Protein AF-A0A1C6KT47-F1 (afdb_monomer_lite)

Secondary structure (DSSP, 8-state):
-EEEETTSGGGGGGSBHHHHHHHTGGGPPTTS-EEEEEESGGGSBTTHHHHHHHHT-TTEEEEE--------

Foldseek 3Di:
DAEDACVPPVCVQVLELVSVLVVPVVPDDPPAADEYEYEQQVSRPPNVVSVVVCVPDPRYDYDYYHDPDPDD

Structure (mmCIF, N/CA/C/O backbone):
data_AF-A0A1C6KT47-F1
#
_entry.id   AF-A0A1C6KT47-F1
#
loop_
_atom_site.group_PDB
_atom_site.id
_atom_site.type_symbol
_atom_site.label_atom_id
_atom_site.label_alt_id
_atom_site.label_comp_id
_atom_site.label_asym_id
_atom_site.label_entity_id
_atom_site.label_seq_id
_atom_site.pdbx_PDB_ins_code
_atom_site.Cartn_x
_atom_site.Cartn_y
_atom_site.Cartn_z
_atom_site.occupancy
_atom_site.B_iso_or_equiv
_atom_site.auth_seq_id
_atom_site.auth_comp_id
_atom_site.auth_asym_id
_atom_site.auth_atom_id
_atom_site.pdbx_PDB_model_num
ATOM 1 N N . MET A 1 1 ? -7.129 -6.698 8.267 1.00 89.44 1 MET A N 1
ATOM 2 C CA . MET A 1 1 ? -5.683 -6.836 8.006 1.00 89.44 1 MET A CA 1
ATOM 3 C C . MET A 1 1 ? -5.492 -6.760 6.508 1.00 89.44 1 MET A C 1
ATOM 5 O O . MET A 1 1 ? -6.272 -7.382 5.797 1.00 89.44 1 MET A O 1
ATOM 9 N N . ILE A 1 2 ? -4.523 -5.976 6.054 1.00 93.69 2 ILE A N 1
ATOM 10 C CA . ILE A 1 2 ? -4.147 -5.838 4.646 1.00 93.69 2 ILE A CA 1
ATOM 11 C C . ILE A 1 2 ? -2.706 -6.337 4.540 1.00 93.69 2 ILE A C 1
ATOM 13 O O . ILE A 1 2 ? -1.874 -5.933 5.345 1.00 93.69 2 ILE A O 1
ATOM 17 N N . SER A 1 3 ? -2.419 -7.225 3.594 1.00 95.81 3 SER A N 1
ATOM 18 C CA . SER A 1 3 ? -1.063 -7.709 3.326 1.00 95.81 3 SER A CA 1
ATOM 19 C C . SER A 1 3 ? -0.837 -7.692 1.825 1.00 95.81 3 SER A C 1
ATOM 21 O O . SER A 1 3 ? -1.687 -8.189 1.086 1.00 95.81 3 SER A O 1
ATOM 23 N N . VAL A 1 4 ? 0.272 -7.105 1.390 1.00 96.62 4 VAL A N 1
ATOM 24 C CA . VAL A 1 4 ? 0.666 -7.013 -0.018 1.00 96.62 4 VAL A CA 1
ATOM 25 C C . VAL A 1 4 ? 2.140 -7.380 -0.112 1.00 96.62 4 VAL A C 1
ATOM 27 O O . VAL A 1 4 ? 2.951 -6.814 0.616 1.00 96.62 4 VAL A O 1
ATOM 30 N N . ASN A 1 5 ? 2.466 -8.324 -0.989 1.00 96.81 5 ASN A N 1
ATOM 31 C CA . ASN A 1 5 ? 3.836 -8.626 -1.385 1.00 96.81 5 ASN A CA 1
ATOM 32 C C . ASN A 1 5 ? 3.987 -8.187 -2.844 1.00 96.81 5 ASN A C 1
ATOM 34 O O . ASN A 1 5 ? 3.222 -8.628 -3.703 1.00 96.81 5 ASN A O 1
ATOM 38 N N . PHE A 1 6 ? 4.920 -7.274 -3.102 1.00 96.50 6 PHE A N 1
ATOM 39 C CA . PHE A 1 6 ? 5.061 -6.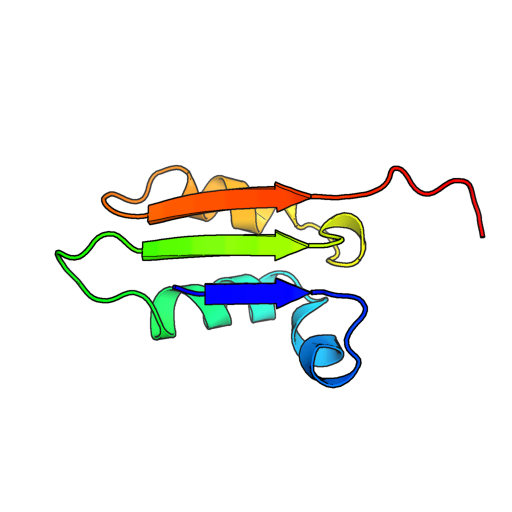639 -4.412 1.00 96.50 6 PHE A CA 1
ATOM 40 C C . PHE A 1 6 ? 5.825 -7.482 -5.447 1.00 96.50 6 PHE A C 1
ATOM 42 O O . PHE A 1 6 ? 5.896 -7.078 -6.605 1.00 96.50 6 PHE A O 1
ATOM 49 N N . GLU A 1 7 ? 6.339 -8.660 -5.080 1.00 94.94 7 GLU A N 1
ATOM 50 C CA . GLU A 1 7 ? 6.847 -9.659 -6.035 1.00 94.94 7 GLU A CA 1
ATOM 51 C C . GLU A 1 7 ? 5.739 -10.577 -6.576 1.00 94.94 7 GLU A C 1
ATOM 53 O O . GLU A 1 7 ? 5.925 -11.248 -7.595 1.00 94.94 7 GLU A O 1
ATOM 58 N N . ASP A 1 8 ? 4.571 -10.617 -5.926 1.00 96.69 8 ASP A N 1
ATOM 59 C CA . ASP A 1 8 ? 3.413 -11.332 -6.454 1.00 96.69 8 ASP A CA 1
ATOM 60 C C . ASP A 1 8 ? 2.892 -10.613 -7.706 1.00 96.69 8 ASP A C 1
ATOM 62 O O . ASP A 1 8 ? 2.433 -9.471 -7.645 1.00 96.69 8 ASP A O 1
ATOM 66 N N . VAL A 1 9 ? 2.898 -11.309 -8.846 1.00 95.06 9 VAL A N 1
ATOM 67 C CA . VAL A 1 9 ? 2.398 -10.802 -10.135 1.00 95.06 9 VAL A CA 1
ATOM 68 C C . VAL A 1 9 ? 0.950 -10.307 -10.057 1.00 95.06 9 VAL A C 1
ATOM 70 O O . VAL A 1 9 ? 0.565 -9.376 -10.761 1.00 95.06 9 VAL A O 1
ATOM 73 N N . ASN A 1 10 ? 0.134 -10.860 -9.156 1.00 96.38 10 ASN A N 1
ATOM 74 C CA . ASN A 1 10 ? -1.236 -10.388 -8.955 1.00 96.38 10 ASN A CA 1
ATOM 75 C C . ASN A 1 10 ? -1.282 -8.965 -8.377 1.00 96.38 10 ASN A C 1
ATOM 77 O O . ASN A 1 10 ? -2.284 -8.268 -8.535 1.00 96.38 10 ASN A O 1
ATOM 81 N N . CYS A 1 11 ? -0.200 -8.521 -7.735 1.00 95.69 11 CYS A N 1
ATOM 82 C CA . CYS A 1 11 ? -0.031 -7.198 -7.147 1.00 95.69 11 CYS A CA 1
ATOM 83 C C . CYS A 1 11 ? 0.723 -6.220 -8.062 1.00 95.69 11 CYS A C 1
ATOM 85 O O . CYS A 1 11 ? 0.937 -5.082 -7.656 1.00 95.69 11 CYS A O 1
ATOM 87 N N . GLU A 1 12 ? 1.073 -6.598 -9.299 1.00 95.19 12 GLU A N 1
ATOM 88 C CA . GLU A 1 12 ? 1.823 -5.740 -10.236 1.00 95.19 12 GLU A CA 1
ATOM 89 C C . GLU A 1 12 ? 1.125 -4.386 -10.481 1.00 95.19 12 GLU A C 1
ATOM 91 O O . GLU A 1 12 ? 1.755 -3.333 -10.572 1.00 95.19 12 GLU A O 1
ATOM 96 N N . HIS A 1 13 ? -0.210 -4.379 -10.473 1.00 96.25 13 HIS A N 1
ATOM 97 C CA . HIS A 1 13 ? -1.022 -3.165 -10.588 1.00 96.25 13 HIS A CA 1
ATOM 98 C C . HIS A 1 13 ? -0.885 -2.188 -9.399 1.00 96.25 13 HIS A C 1
ATOM 100 O O . HIS A 1 13 ? -1.364 -1.058 -9.484 1.00 96.25 13 HIS A O 1
ATOM 106 N N . LEU A 1 14 ? -0.257 -2.604 -8.295 1.00 97.12 14 LEU A N 1
ATOM 107 C CA . LEU A 1 14 ? -0.014 -1.799 -7.094 1.00 97.12 14 LEU A CA 1
ATOM 108 C C . LEU A 1 14 ? 1.409 -1.219 -7.030 1.00 97.12 14 LEU A C 1
ATOM 110 O O . LEU A 1 14 ? 1.722 -0.525 -6.064 1.00 97.12 14 LEU A O 1
ATOM 114 N N . LEU A 1 15 ? 2.258 -1.456 -8.039 1.00 96.50 15 LEU A N 1
ATOM 115 C CA . LEU A 1 15 ? 3.613 -0.881 -8.112 1.00 96.50 15 LEU A CA 1
ATOM 116 C C . LEU A 1 15 ? 3.617 0.632 -8.401 1.00 96.50 15 LEU A C 1
ATOM 118 O O . LEU A 1 15 ? 4.622 1.316 -8.192 1.00 96.50 15 LEU A O 1
ATOM 122 N N . ASP A 1 16 ? 2.480 1.176 -8.838 1.00 96.56 16 ASP A N 1
ATOM 123 C CA . ASP A 1 16 ? 2.232 2.615 -8.882 1.00 96.56 16 ASP A CA 1
ATOM 124 C C . ASP A 1 16 ? 1.725 3.112 -7.516 1.00 96.56 16 ASP A C 1
ATOM 126 O O . ASP A 1 16 ? 0.707 2.645 -6.993 1.00 96.56 16 ASP A O 1
ATOM 130 N N . TYR A 1 17 ? 2.401 4.109 -6.935 1.00 95.69 17 TYR A N 1
ATOM 131 C CA . TYR A 1 17 ? 2.046 4.607 -5.604 1.00 95.69 17 TYR A CA 1
ATOM 132 C C . TYR A 1 17 ? 0.627 5.183 -5.509 1.00 95.69 17 TYR A C 1
ATOM 134 O O . TYR A 1 17 ? 0.047 5.191 -4.423 1.00 95.69 17 TYR A O 1
ATOM 142 N N . ARG A 1 18 ? 0.045 5.692 -6.605 1.00 95.94 18 ARG A N 1
ATOM 143 C CA . ARG A 1 18 ? -1.327 6.226 -6.609 1.00 95.94 18 ARG A CA 1
ATOM 144 C C . ARG A 1 18 ? -2.332 5.086 -6.558 1.00 95.94 18 ARG A C 1
ATOM 146 O O . ARG A 1 18 ? -3.342 5.210 -5.858 1.00 95.94 18 ARG A O 1
ATOM 153 N N . ALA A 1 19 ? -2.044 3.985 -7.252 1.00 96.12 19 ALA A N 1
ATOM 154 C CA . ALA A 1 19 ? -2.822 2.756 -7.156 1.00 96.12 19 ALA A CA 1
ATOM 155 C C . ALA A 1 19 ? -2.761 2.191 -5.730 1.00 96.12 19 ALA A C 1
ATOM 157 O O . ALA A 1 19 ? -3.808 1.983 -5.116 1.00 96.12 19 ALA A O 1
ATOM 158 N N . LEU A 1 20 ? -1.563 2.070 -5.146 1.00 96.12 20 LEU A N 1
ATOM 159 C CA . LEU A 1 20 ? -1.397 1.614 -3.762 1.00 96.12 20 LEU A CA 1
ATOM 160 C C . LEU A 1 20 ? -2.101 2.534 -2.748 1.00 96.12 20 LEU A C 1
ATOM 162 O O . LEU A 1 20 ? -2.807 2.062 -1.854 1.00 96.12 20 LEU A O 1
ATOM 166 N N . HIS A 1 21 ? -1.963 3.853 -2.907 1.00 94.25 21 HIS A N 1
ATOM 167 C CA . HIS A 1 21 ? -2.626 4.838 -2.051 1.00 94.25 21 HIS A CA 1
ATOM 168 C C . HIS A 1 21 ? -4.156 4.746 -2.122 1.00 94.25 21 HIS A C 1
ATOM 170 O O . HIS A 1 21 ? -4.826 4.991 -1.122 1.00 94.25 21 HIS A O 1
ATOM 176 N N . SER A 1 22 ? -4.717 4.393 -3.280 1.00 93.75 22 SER A N 1
ATOM 177 C CA . SER A 1 22 ? -6.166 4.210 -3.451 1.00 93.75 22 SER A CA 1
ATOM 178 C C . SER A 1 22 ? -6.643 2.854 -2.923 1.00 93.75 22 SER A C 1
ATOM 180 O O . SER A 1 22 ? -7.716 2.761 -2.335 1.00 93.75 22 SER A O 1
ATOM 182 N N . TYR A 1 23 ? -5.817 1.816 -3.054 1.00 94.19 23 TYR A N 1
ATOM 183 C CA . TYR A 1 23 ? -6.124 0.448 -2.638 1.00 94.19 23 TYR A CA 1
ATOM 184 C C . TYR A 1 23 ? -6.321 0.297 -1.121 1.00 94.19 23 TYR A C 1
ATOM 186 O O . TYR A 1 23 ? -7.218 -0.425 -0.669 1.00 94.19 23 TYR A O 1
ATOM 194 N N . ILE A 1 24 ? -5.481 0.962 -0.321 1.00 90.19 24 ILE A N 1
ATOM 195 C CA . ILE A 1 24 ? -5.469 0.802 1.140 1.00 90.19 24 ILE A CA 1
ATOM 196 C C . ILE A 1 24 ? -6.761 1.333 1.805 1.00 90.19 24 ILE A C 1
ATOM 198 O O . ILE A 1 24 ? -7.392 0.568 2.540 1.00 90.19 24 ILE A O 1
ATOM 202 N N . PRO A 1 25 ? -7.204 2.592 1.586 1.00 87.44 25 PRO A N 1
ATOM 203 C CA . PRO A 1 25 ? -8.339 3.177 2.301 1.00 87.44 25 PRO A CA 1
ATOM 204 C C . PRO A 1 25 ? -9.664 2.461 2.047 1.00 87.44 25 PRO A C 1
ATOM 206 O O . PRO A 1 25 ? -10.486 2.398 2.955 1.00 87.44 25 PRO A O 1
ATOM 209 N N . GLU A 1 26 ? -9.857 1.883 0.858 1.00 88.81 26 GLU A N 1
ATOM 210 C CA . GLU A 1 26 ? -11.044 1.084 0.511 1.00 88.81 26 GLU A CA 1
ATOM 211 C C . GLU A 1 26 ? -11.253 -0.120 1.440 1.00 88.81 26 GLU A C 1
ATOM 213 O O . GLU A 1 26 ? -12.358 -0.647 1.552 1.00 88.81 26 GLU A O 1
ATOM 218 N N . ARG A 1 27 ? -10.185 -0.568 2.106 1.00 87.12 27 ARG A N 1
ATOM 219 C CA . ARG A 1 27 ? -10.160 -1.753 2.972 1.00 87.12 27 ARG A CA 1
ATOM 220 C C . ARG A 1 27 ? -10.031 -1.401 4.456 1.00 87.12 27 ARG A C 1
ATOM 222 O O . ARG A 1 27 ? -10.049 -2.301 5.297 1.00 87.12 27 ARG A O 1
ATOM 229 N N . VAL A 1 28 ? -9.915 -0.114 4.794 1.00 87.69 28 VAL A N 1
ATOM 230 C CA . VAL A 1 28 ? -9.881 0.365 6.182 1.00 87.69 28 VAL A CA 1
ATOM 231 C C . VAL A 1 28 ? -11.306 0.443 6.721 1.00 87.69 28 VAL A C 1
ATOM 233 O O . VAL A 1 28 ? -12.173 1.090 6.137 1.00 87.69 28 VAL A O 1
ATOM 236 N N . VAL A 1 29 ? -11.549 -0.184 7.873 1.00 87.06 29 VAL A N 1
ATOM 237 C CA . VAL A 1 29 ? -12.854 -0.128 8.545 1.00 87.06 29 VAL A CA 1
ATOM 238 C C . VAL A 1 29 ? -12.850 1.009 9.572 1.00 87.06 29 VAL A C 1
ATOM 240 O O . VAL A 1 29 ? -12.048 0.965 10.508 1.00 87.06 29 VAL A O 1
ATOM 243 N N . PRO A 1 30 ? -13.745 2.011 9.456 1.00 87.81 30 PRO A N 1
ATOM 244 C CA . PRO A 1 30 ? -13.812 3.114 10.409 1.00 87.81 30 PRO A CA 1
ATOM 245 C C . PRO A 1 30 ? -13.964 2.635 11.858 1.00 87.81 30 PRO A C 1
ATOM 247 O O . PRO A 1 30 ? -14.749 1.732 12.152 1.00 87.81 30 PRO A O 1
ATOM 250 N N . GLY A 1 31 ? -13.206 3.249 12.770 1.00 89.56 31 GLY A N 1
ATOM 251 C CA . GLY A 1 31 ? -13.249 2.937 14.203 1.00 89.56 31 GLY A CA 1
ATOM 252 C C . GLY A 1 31 ? -12.618 1.597 14.600 1.00 89.56 31 GLY A C 1
ATOM 253 O O . GLY A 1 31 ? -12.702 1.224 15.768 1.00 89.56 31 GLY A O 1
ATOM 254 N N . LYS A 1 32 ? -11.985 0.873 13.668 1.00 92.50 32 LYS A N 1
ATOM 255 C CA . LYS A 1 32 ? -11.259 -0.370 13.955 1.00 92.50 32 LYS A CA 1
ATOM 256 C C . LYS A 1 32 ? -9.795 -0.247 13.572 1.00 92.50 32 LYS A C 1
ATOM 258 O O . LYS A 1 32 ? -9.465 0.332 12.540 1.00 92.50 32 LYS A O 1
ATOM 263 N N . MET A 1 33 ? -8.936 -0.850 14.390 1.00 93.44 33 MET A N 1
ATOM 264 C CA . MET A 1 33 ? -7.515 -0.944 14.084 1.00 93.44 33 MET A CA 1
ATOM 265 C C . MET A 1 33 ? -7.299 -1.753 12.803 1.00 93.44 33 MET A C 1
ATOM 267 O O . MET A 1 33 ? -7.821 -2.863 12.662 1.00 93.44 33 MET A O 1
ATOM 271 N N . THR A 1 34 ? -6.533 -1.190 11.874 1.00 93.56 34 THR A N 1
ATOM 272 C CA . THR A 1 34 ? -6.150 -1.836 10.621 1.00 93.56 34 THR A CA 1
ATOM 273 C C . THR A 1 34 ? -4.638 -1.985 10.569 1.00 93.56 34 THR A C 1
ATOM 275 O O . THR A 1 34 ? -3.913 -1.001 10.495 1.00 93.56 34 THR A O 1
ATOM 278 N N . TYR A 1 35 ? -4.178 -3.233 10.563 1.00 93.94 35 TYR A N 1
ATOM 279 C CA . TYR A 1 35 ? -2.774 -3.577 10.356 1.00 93.94 35 TYR A CA 1
ATOM 280 C C . TYR A 1 35 ? -2.503 -3.787 8.867 1.00 93.94 35 TYR A C 1
ATOM 282 O O . TYR A 1 35 ? -3.232 -4.556 8.218 1.00 93.94 35 TYR A O 1
ATOM 290 N N . ILE A 1 36 ? -1.485 -3.103 8.351 1.00 94.06 36 ILE A N 1
ATOM 291 C CA . ILE A 1 36 ? -1.058 -3.138 6.952 1.00 94.06 36 ILE A CA 1
ATOM 292 C C . ILE A 1 36 ? 0.375 -3.659 6.892 1.00 94.06 36 ILE A C 1
ATOM 294 O O . ILE A 1 36 ? 1.263 -3.079 7.507 1.00 94.06 36 ILE A O 1
ATOM 298 N N . PHE A 1 37 ? 0.592 -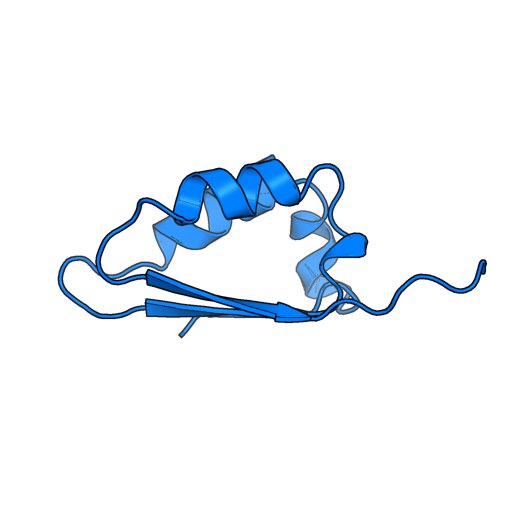4.725 6.130 1.00 96.25 37 PHE A N 1
ATOM 299 C CA . PHE A 1 37 ? 1.908 -5.293 5.856 1.00 96.25 37 PHE A CA 1
ATOM 300 C C . PHE A 1 37 ? 2.238 -5.085 4.381 1.00 96.25 37 PHE A C 1
ATOM 302 O O . PHE A 1 37 ? 1.485 -5.529 3.512 1.00 96.25 37 PHE A O 1
ATOM 309 N N . LEU A 1 38 ? 3.330 -4.378 4.115 1.00 96.38 38 LEU A N 1
ATOM 310 C CA . LEU A 1 38 ? 3.820 -4.082 2.776 1.00 96.38 38 LEU A CA 1
ATOM 311 C C . LEU A 1 38 ? 5.219 -4.683 2.624 1.00 96.38 38 LEU A C 1
ATOM 313 O O . LEU A 1 38 ? 6.151 -4.230 3.286 1.00 96.38 38 LEU A O 1
ATOM 317 N N . ASP A 1 39 ? 5.342 -5.701 1.780 1.00 96.81 39 ASP A N 1
ATOM 318 C CA . ASP A 1 39 ? 6.571 -6.469 1.593 1.00 96.81 39 ASP A CA 1
ATOM 319 C C . ASP A 1 39 ? 7.210 -6.199 0.231 1.00 96.81 39 ASP A C 1
ATOM 321 O O . ASP A 1 39 ? 6.504 -6.102 -0.772 1.00 96.81 39 ASP A O 1
ATOM 325 N N . GLU A 1 40 ? 8.536 -6.061 0.220 1.00 96.19 40 GLU A N 1
ATOM 326 C CA . GLU A 1 40 ? 9.348 -5.593 -0.912 1.00 96.19 40 GLU A CA 1
ATOM 327 C C . GLU A 1 40 ? 8.912 -4.212 -1.448 1.00 96.19 40 GLU A C 1
ATOM 329 O O . GLU A 1 40 ? 8.771 -3.974 -2.650 1.00 96.19 40 GLU A O 1
ATOM 334 N N . ILE A 1 41 ? 8.695 -3.263 -0.526 1.00 95.25 41 ILE A N 1
ATOM 335 C CA . ILE A 1 41 ? 8.157 -1.917 -0.810 1.00 95.25 41 ILE A CA 1
ATOM 336 C C . ILE A 1 41 ? 8.954 -1.123 -1.854 1.00 95.25 41 ILE A C 1
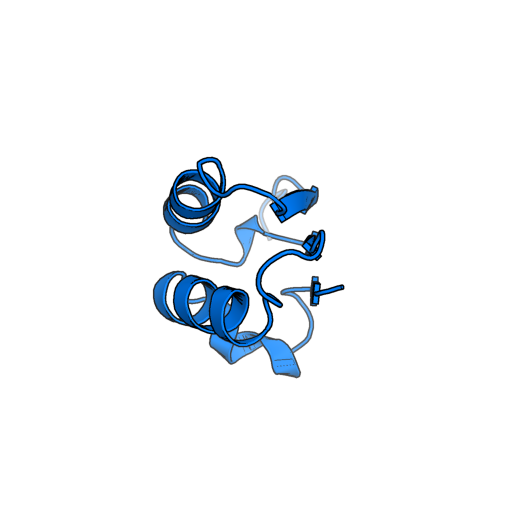ATOM 338 O O . ILE A 1 41 ? 8.393 -0.258 -2.524 1.00 95.25 41 ILE A O 1
ATOM 342 N N . GLN A 1 42 ? 10.250 -1.401 -2.016 1.00 94.00 42 GLN A N 1
ATOM 343 C CA . GLN A 1 42 ? 11.104 -0.723 -2.989 1.00 94.00 42 GLN A CA 1
ATOM 344 C C . GLN A 1 42 ? 10.713 -1.015 -4.446 1.00 94.00 42 GLN A C 1
ATOM 346 O O . GLN A 1 42 ? 11.143 -0.285 -5.336 1.00 94.00 42 GLN A O 1
ATOM 351 N N . ALA A 1 43 ? 9.883 -2.035 -4.697 1.00 95.25 43 ALA A N 1
ATOM 352 C CA . ALA A 1 43 ? 9.279 -2.271 -6.007 1.00 95.25 43 ALA A CA 1
ATOM 353 C C . ALA A 1 43 ? 8.238 -1.194 -6.381 1.00 95.25 43 ALA A C 1
ATOM 355 O O . ALA A 1 43 ? 7.966 -0.974 -7.561 1.00 95.25 43 ALA A O 1
ATOM 356 N N . VAL A 1 44 ? 7.669 -0.494 -5.392 1.00 96.00 44 VAL A N 1
ATOM 357 C CA . VAL A 1 44 ? 6.696 0.582 -5.605 1.00 96.00 44 VAL A CA 1
ATOM 358 C C . VAL A 1 44 ? 7.435 1.903 -5.814 1.00 96.00 44 VAL A C 1
ATOM 360 O O . VAL A 1 44 ? 8.128 2.409 -4.930 1.00 96.00 44 VAL A O 1
ATOM 363 N N . THR A 1 45 ? 7.262 2.513 -6.984 1.00 94.00 45 THR A N 1
ATOM 364 C CA . THR A 1 45 ? 7.904 3.804 -7.293 1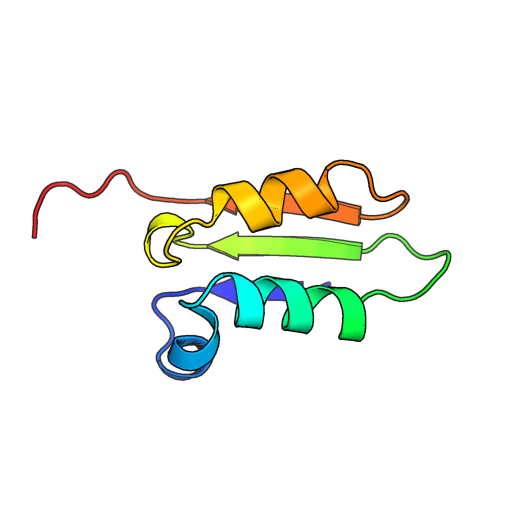.00 94.00 45 THR A CA 1
ATOM 365 C C . THR A 1 45 ? 7.314 4.912 -6.420 1.00 94.00 45 THR A C 1
ATOM 367 O O . THR A 1 45 ? 6.098 4.996 -6.307 1.00 94.00 45 THR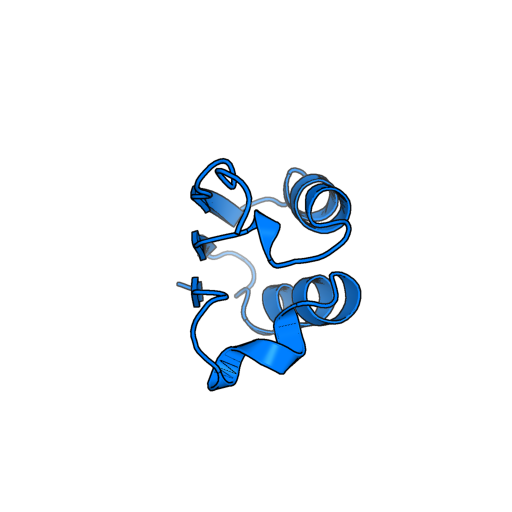 A O 1
ATOM 370 N N . ASP A 1 46 ? 8.136 5.795 -5.839 1.00 95.75 46 ASP A N 1
ATOM 371 C CA . ASP A 1 46 ? 7.704 6.890 -4.943 1.00 95.75 46 ASP A CA 1
ATOM 372 C C . ASP A 1 46 ? 6.924 6.427 -3.686 1.00 95.75 46 ASP A C 1
ATOM 374 O O . ASP A 1 46 ? 6.096 7.170 -3.142 1.00 95.75 46 ASP A O 1
ATOM 378 N N . PHE A 1 47 ? 7.180 5.213 -3.183 1.00 94.75 47 PHE A N 1
ATOM 379 C CA . PHE A 1 47 ? 6.433 4.632 -2.059 1.00 94.75 47 PHE A CA 1
ATOM 380 C C . PHE A 1 47 ? 6.403 5.492 -0.787 1.00 94.75 47 PHE A C 1
ATOM 382 O O . PHE A 1 47 ? 5.429 5.420 -0.033 1.00 94.75 47 PHE A O 1
ATOM 389 N N . GLN A 1 48 ? 7.419 6.332 -0.540 1.00 94.50 48 GLN A N 1
ATOM 390 C CA . GLN A 1 48 ? 7.456 7.219 0.631 1.00 94.50 48 GLN A CA 1
ATOM 391 C C . GLN A 1 48 ? 6.214 8.111 0.698 1.00 94.50 48 GLN A C 1
ATOM 393 O O . GLN A 1 48 ? 5.670 8.319 1.777 1.00 94.50 48 GLN A O 1
ATOM 398 N N . ARG A 1 49 ? 5.681 8.547 -0.454 1.00 94.00 49 ARG A N 1
ATOM 399 C CA . ARG A 1 49 ? 4.447 9.349 -0.511 1.00 94.00 49 ARG A CA 1
ATOM 400 C C . ARG A 1 49 ? 3.242 8.615 0.068 1.00 94.00 49 ARG A C 1
ATOM 402 O O . ARG A 1 49 ? 2.378 9.244 0.674 1.00 94.00 49 ARG A O 1
ATOM 409 N N . VAL A 1 50 ? 3.172 7.297 -0.126 1.00 92.69 50 VAL A N 1
ATOM 410 C CA . VAL A 1 50 ? 2.124 6.454 0.462 1.00 92.69 50 VAL A CA 1
ATOM 411 C C . VAL A 1 50 ? 2.332 6.409 1.966 1.00 92.69 50 VAL A C 1
ATOM 413 O O . VAL A 1 50 ? 1.436 6.805 2.702 1.00 92.69 50 VAL A O 1
ATOM 416 N N . VAL A 1 51 ? 3.518 6.016 2.425 1.00 90.62 51 VAL A N 1
ATOM 417 C CA . VAL A 1 51 ? 3.829 5.891 3.858 1.00 90.62 51 VAL A CA 1
ATOM 418 C C . VAL A 1 51 ? 3.529 7.191 4.612 1.00 90.62 51 VAL A C 1
ATOM 420 O O . VAL A 1 51 ? 2.775 7.171 5.586 1.00 90.62 51 VAL A O 1
ATOM 423 N N . ASP A 1 52 ? 4.004 8.327 4.100 1.00 90.81 52 ASP A N 1
ATOM 424 C CA . ASP A 1 52 ? 3.784 9.651 4.690 1.00 90.81 52 ASP A CA 1
ATOM 425 C C . ASP A 1 52 ? 2.290 9.998 4.794 1.00 90.81 52 ASP A C 1
ATOM 427 O O . ASP A 1 52 ? 1.835 10.549 5.798 1.00 90.81 52 ASP A O 1
ATOM 431 N N . SER A 1 53 ? 1.491 9.632 3.785 1.00 88.38 53 SER A N 1
ATOM 432 C CA . SER A 1 53 ? 0.044 9.897 3.773 1.00 88.38 53 SER A CA 1
ATOM 433 C C . SER A 1 53 ? -0.747 9.087 4.811 1.00 88.38 53 SER A C 1
ATOM 435 O O . SER A 1 53 ? -1.829 9.508 5.235 1.00 88.38 53 SER A O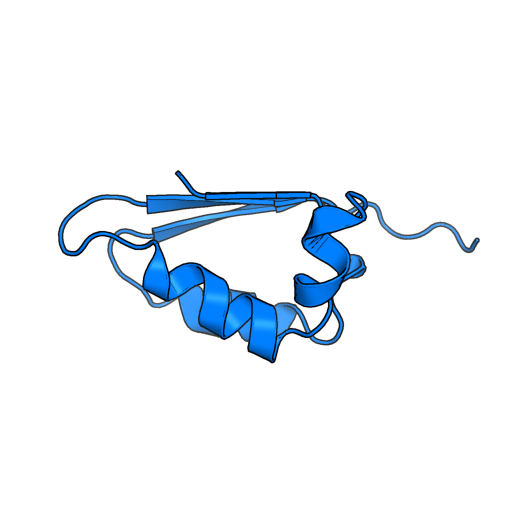 1
ATOM 437 N N . PHE A 1 54 ? -0.228 7.927 5.229 1.00 85.56 54 PHE A N 1
ATOM 438 C CA . PHE A 1 54 ? -0.869 7.063 6.222 1.00 85.56 54 PHE A CA 1
ATOM 439 C C . PHE A 1 54 ? -0.322 7.262 7.634 1.00 85.56 54 PHE A C 1
ATOM 441 O O . PHE A 1 54 ? -1.038 6.953 8.584 1.00 85.56 54 PHE A O 1
ATOM 448 N N . TYR A 1 55 ? 0.870 7.847 7.785 1.00 80.44 55 TYR A N 1
ATOM 449 C CA . TYR A 1 55 ? 1.499 8.115 9.084 1.00 80.44 55 TYR A CA 1
ATOM 450 C C . TYR A 1 55 ? 0.611 8.935 10.037 1.00 80.44 55 TYR A C 1
ATOM 452 O O . TYR A 1 55 ? 0.669 8.783 11.252 1.00 80.44 55 TYR A O 1
ATOM 460 N N . ILE A 1 56 ? -0.250 9.794 9.488 1.00 78.75 56 ILE A N 1
ATOM 461 C CA . ILE A 1 56 ? -1.149 10.664 10.260 1.00 78.75 56 ILE A CA 1
ATOM 462 C C . ILE A 1 56 ? -2.516 10.035 10.572 1.00 78.75 56 ILE A C 1
ATOM 464 O O . ILE A 1 56 ? -3.357 10.678 11.205 1.00 78.75 56 ILE A O 1
ATOM 468 N N . ARG A 1 57 ? -2.800 8.816 10.093 1.00 82.62 57 ARG A N 1
ATOM 469 C CA . ARG A 1 57 ? -4.130 8.211 10.236 1.00 82.62 57 ARG A CA 1
ATOM 470 C C . ARG A 1 57 ? -4.276 7.489 11.571 1.00 82.62 57 ARG A C 1
ATOM 472 O O . ARG A 1 57 ? -3.504 6.608 11.918 1.00 82.62 57 ARG A O 1
ATOM 479 N N . VAL A 1 58 ? -5.345 7.820 12.289 1.00 83.50 58 VAL A N 1
ATOM 480 C CA . VAL A 1 58 ? -5.735 7.119 13.518 1.00 83.50 58 VAL A CA 1
ATOM 481 C C . VAL A 1 58 ? -6.225 5.708 13.172 1.00 83.50 58 VAL A C 1
ATOM 483 O O . VAL A 1 58 ? -6.949 5.529 12.193 1.00 83.50 58 VAL A O 1
ATOM 486 N N . ASN A 1 59 ? -5.892 4.724 14.013 1.00 90.06 59 ASN A N 1
ATOM 487 C CA . ASN A 1 59 ? -6.279 3.314 13.870 1.00 90.06 59 ASN A CA 1
ATOM 488 C C . ASN A 1 59 ? -5.679 2.588 12.653 1.00 90.06 59 ASN A C 1
ATOM 490 O O . ASN A 1 59 ? -6.282 1.641 12.140 1.00 90.06 59 ASN A O 1
ATOM 494 N N . VAL A 1 60 ? -4.504 3.016 12.195 1.00 91.62 60 VAL A N 1
ATOM 495 C CA . VAL A 1 60 ? -3.744 2.332 11.149 1.00 91.62 60 VAL A CA 1
ATOM 496 C C . VAL A 1 60 ? -2.307 2.156 11.618 1.00 91.62 60 VAL A C 1
ATOM 498 O O . VAL A 1 60 ? -1.645 3.143 11.914 1.00 91.62 60 VAL A O 1
ATOM 501 N N . ASP A 1 61 ? -1.832 0.913 11.613 1.00 92.81 61 ASP A N 1
ATOM 502 C CA . ASP A 1 61 ? -0.424 0.579 11.827 1.00 92.81 61 ASP A CA 1
ATOM 503 C C . ASP A 1 61 ? 0.134 -0.032 10.539 1.00 92.81 61 ASP A C 1
ATOM 505 O O . ASP A 1 61 ? -0.458 -0.959 9.972 1.00 92.81 61 ASP A O 1
ATOM 509 N N . ILE A 1 62 ? 1.270 0.492 10.071 1.00 92.75 62 ILE A N 1
ATOM 510 C CA . ILE A 1 62 ? 1.940 0.026 8.853 1.00 92.75 62 ILE A CA 1
ATOM 511 C C . ILE A 1 62 ? 3.277 -0.609 9.212 1.00 92.75 62 ILE A C 1
ATOM 513 O O . ILE A 1 62 ? 4.127 0.016 9.844 1.00 92.75 62 ILE A O 1
ATOM 517 N N . TYR A 1 63 ? 3.468 -1.835 8.741 1.00 94.50 63 TYR A N 1
ATOM 518 C CA . TYR A 1 63 ? 4.719 -2.575 8.785 1.00 94.50 63 TYR A CA 1
ATOM 519 C C . TYR A 1 63 ? 5.238 -2.731 7.366 1.00 94.50 63 TYR A C 1
ATOM 521 O O . TYR A 1 63 ? 4.493 -3.107 6.459 1.00 94.50 63 TYR A O 1
ATOM 529 N N . ILE A 1 64 ? 6.514 -2.419 7.184 1.00 94.75 64 ILE A N 1
ATOM 530 C CA . ILE A 1 64 ? 7.138 -2.357 5.873 1.00 94.75 64 ILE A CA 1
ATOM 531 C C . ILE A 1 64 ? 8.412 -3.188 5.916 1.00 94.75 64 ILE A C 1
ATOM 533 O O . ILE A 1 64 ? 9.226 -3.021 6.827 1.00 94.75 64 ILE A O 1
ATOM 537 N N . THR A 1 65 ? 8.590 -4.051 4.930 1.00 95.94 65 THR A N 1
ATOM 538 C CA . THR A 1 65 ? 9.849 -4.734 4.646 1.00 95.94 65 THR A CA 1
ATOM 539 C C . THR A 1 65 ? 10.325 -4.332 3.262 1.00 95.94 65 THR A C 1
ATOM 541 O O . THR A 1 65 ? 9.554 -3.947 2.380 1.00 95.94 65 THR A O 1
ATOM 544 N N . GLY A 1 66 ? 11.634 -4.364 3.096 1.00 91.75 66 GLY A N 1
ATOM 545 C CA . GLY A 1 66 ? 12.267 -4.092 1.827 1.00 91.75 66 GLY A CA 1
ATOM 546 C C . GLY A 1 66 ? 13.712 -4.511 1.912 1.00 91.75 66 GLY A C 1
ATOM 547 O O . GLY A 1 66 ? 14.433 -4.119 2.836 1.00 91.75 66 GLY A O 1
ATOM 548 N N . SER A 1 67 ? 14.120 -5.336 0.966 1.00 88.25 67 SER A N 1
ATOM 549 C CA . SER A 1 67 ? 15.519 -5.675 0.805 1.00 88.25 67 SER A CA 1
ATOM 550 C C . SER A 1 67 ? 16.206 -4.505 0.090 1.00 88.25 67 SER A C 1
ATOM 552 O O . SER A 1 67 ? 15.713 -4.049 -0.946 1.00 88.25 67 SER A O 1
ATOM 554 N N . PRO A 1 68 ? 17.339 -3.973 0.590 1.00 71.38 68 PRO A N 1
ATOM 555 C CA . PRO A 1 68 ? 18.168 -3.116 -0.239 1.00 71.38 68 PRO A CA 1
ATOM 556 C C . PRO A 1 68 ? 18.512 -3.933 -1.480 1.00 71.38 68 PRO A C 1
ATOM 558 O O . PRO A 1 68 ? 19.061 -5.027 -1.365 1.00 71.38 68 PRO A O 1
ATOM 561 N N . SER A 1 69 ? 18.148 -3.442 -2.656 1.00 59.94 69 SER A N 1
ATOM 562 C CA . SER A 1 69 ? 18.521 -4.094 -3.899 1.00 59.94 69 SER A CA 1
ATOM 563 C C . SER A 1 69 ? 20.049 -4.100 -3.998 1.00 59.94 69 SER A C 1
ATOM 565 O O . SER A 1 69 ? 20.654 -3.080 -4.329 1.00 59.94 69 SER A O 1
ATOM 567 N N . GLU A 1 70 ? 20.694 -5.234 -3.718 1.00 53.25 70 GLU A N 1
ATOM 568 C CA . GLU A 1 70 ? 21.929 -5.557 -4.425 1.00 53.25 70 GLU A CA 1
ATOM 569 C C . GLU A 1 70 ? 21.534 -5.630 -5.901 1.00 53.25 70 GLU A C 1
ATOM 571 O O . GLU A 1 70 ? 20.669 -6.428 -6.263 1.00 53.25 70 GLU A O 1
ATOM 576 N N . ASN A 1 71 ? 22.084 -4.713 -6.705 1.00 45.31 71 ASN A N 1
ATOM 577 C CA . ASN A 1 71 ? 21.924 -4.632 -8.159 1.00 45.31 71 ASN A CA 1
ATOM 578 C C . ASN A 1 71 ? 21.631 -6.006 -8.784 1.00 45.31 71 ASN A C 1
ATOM 580 O O . ASN A 1 71 ? 22.504 -6.878 -8.787 1.00 45.31 71 ASN A O 1
ATOM 584 N N . ARG A 1 72 ? 20.436 -6.168 -9.351 1.00 43.78 72 ARG A N 1
ATOM 585 C CA . ARG A 1 72 ? 20.202 -7.143 -10.416 1.00 43.78 72 ARG A CA 1
ATOM 586 C C . ARG A 1 72 ? 20.216 -6.421 -11.749 1.00 43.78 72 ARG A C 1
ATOM 588 O O . ARG A 1 72 ? 19.591 -5.341 -11.823 1.00 43.78 72 ARG A O 1
#

Radius of gyration: 12.14 Å; chains: 1; bounding box: 36×22×25 Å

pLDDT: mean 90.1, std 10.8, range [43.78, 97.12]

Sequence (72 aa):
MISVNFEDVNCEHLLDYRALHSYIPERVVPGKMTYIFLDEIQAVTDFQRVVDSFYIRVNVDIYITGSPSENR